Protein AF-A0A838WDN9-F1 (afdb_monomer_lite)

Sequence (108 aa):
MGDGDLLASMATGALAGAAATWVMGQVTSYLYEREDKQARQMEDDARGGKTAYGVAAEKAAGVVGRELSEDERKRIGSAIHWALGAGAGAVYGAARGRLAGADAAGGL

Foldseek 3Di:
DDPVLLVVLLQQLLVVLLVVLVVVVVVVVVVLVVDDPVVNVVVCVVCVNDDPLLVVQQVVCVVVPDGDDPVRSVVRSVVVSSCCRSVVRSVVSNVVSVVVVVCVVPDD

Radius of gyration: 19.01 Å; chains: 1; bounding box: 42×38×58 Å

pLDDT: mean 89.23, std 11.61, range [41.56, 98.19]

Secondary structure (DSSP, 8-state):
--HHHHHHHHHHHHHHHHHHHHHHHHHHHHHHHHS-HHHHHHHHHHTTT--HHHHHHHHHHHHTT----HHHHHHHHHHHHHHHHHHHHHHHHHHHHHHHHHHHHS--

Structure (mmCIF, N/CA/C/O backbone):
data_AF-A0A838WDN9-F1
#
_entry.id   AF-A0A838WDN9-F1
#
loop_
_atom_site.group_PDB
_atom_site.id
_atom_site.type_symbol
_atom_site.label_atom_id
_atom_site.label_alt_id
_atom_site.label_comp_id
_atom_site.label_asym_id
_atom_site.label_entity_id
_atom_site.label_seq_id
_atom_site.pdbx_PDB_ins_code
_atom_site.Cartn_x
_atom_site.Cartn_y
_atom_site.Cartn_z
_atom_site.occupancy
_atom_site.B_iso_or_equiv
_atom_site.auth_seq_id
_atom_site.auth_comp_id
_atom_site.auth_asym_id
_atom_site.auth_atom_id
_atom_site.pdbx_PDB_model_num
ATOM 1 N N . MET A 1 1 ? 16.633 -6.344 -23.603 1.00 59.06 1 MET A N 1
ATOM 2 C CA . MET A 1 1 ? 16.708 -5.620 -22.316 1.00 59.06 1 MET A CA 1
ATOM 3 C C . MET A 1 1 ? 17.614 -6.416 -21.390 1.00 59.06 1 MET A C 1
ATOM 5 O O . MET A 1 1 ? 17.383 -7.610 -21.257 1.00 59.06 1 MET A O 1
ATOM 9 N N . GLY A 1 2 ? 18.682 -5.816 -20.862 1.00 73.31 2 GLY A N 1
ATOM 10 C CA . GLY A 1 2 ? 19.586 -6.507 -19.933 1.00 73.31 2 GLY A CA 1
ATOM 11 C C . GLY A 1 2 ? 19.014 -6.554 -18.514 1.00 73.31 2 GLY A C 1
ATOM 12 O O . GLY A 1 2 ? 18.182 -5.718 -18.160 1.00 73.31 2 GLY A O 1
ATOM 13 N N . ASP A 1 3 ? 19.486 -7.491 -17.690 1.00 75.00 3 ASP A N 1
ATOM 14 C CA . ASP A 1 3 ? 19.010 -7.673 -16.308 1.00 75.00 3 ASP A CA 1
ATOM 15 C C . ASP A 1 3 ? 19.145 -6.396 -15.456 1.00 75.00 3 ASP A C 1
ATOM 17 O O . ASP A 1 3 ? 18.278 -6.096 -14.636 1.00 75.00 3 ASP A O 1
ATOM 21 N N . GLY A 1 4 ? 20.184 -5.588 -15.702 1.00 77.56 4 GLY A N 1
ATOM 22 C CA . GLY A 1 4 ? 20.394 -4.308 -15.015 1.00 77.56 4 GLY A CA 1
ATOM 23 C C . GLY A 1 4 ? 19.298 -3.268 -15.278 1.00 77.56 4 GLY A C 1
ATOM 24 O O . GLY A 1 4 ? 18.906 -2.543 -14.366 1.00 77.56 4 GLY A O 1
ATOM 25 N N . ASP A 1 5 ? 18.741 -3.243 -16.488 1.00 85.00 5 ASP A N 1
ATOM 26 C CA . ASP A 1 5 ? 17.699 -2.290 -16.897 1.00 85.00 5 ASP A CA 1
ATOM 27 C C . ASP A 1 5 ? 16.332 -2.662 -16.295 1.00 85.00 5 ASP A C 1
ATOM 29 O O . ASP A 1 5 ? 15.509 -1.808 -15.945 1.00 85.00 5 ASP A O 1
ATOM 33 N N . LEU A 1 6 ? 16.103 -3.967 -16.116 1.00 87.38 6 LEU A N 1
ATOM 34 C CA . LEU A 1 6 ? 14.911 -4.496 -15.459 1.00 87.38 6 LEU A CA 1
ATOM 35 C C . LEU A 1 6 ? 14.937 -4.195 -13.962 1.00 87.38 6 LEU A C 1
ATOM 37 O O . LEU A 1 6 ? 13.940 -3.719 -13.418 1.00 87.38 6 LEU A O 1
ATOM 41 N N . LEU A 1 7 ? 16.080 -4.426 -13.314 1.00 90.94 7 LEU A N 1
ATOM 42 C CA . LEU A 1 7 ? 16.270 -4.114 -11.899 1.00 90.94 7 LEU A CA 1
ATOM 43 C C . LEU A 1 7 ? 16.128 -2.614 -11.629 1.00 90.94 7 LEU A C 1
ATOM 45 O O . LEU A 1 7 ? 15.449 -2.236 -10.675 1.00 90.94 7 LEU A O 1
ATOM 49 N N . ALA A 1 8 ? 16.687 -1.761 -12.493 1.00 91.25 8 ALA A N 1
ATOM 50 C CA . ALA A 1 8 ? 16.502 -0.316 -12.403 1.00 91.25 8 ALA A CA 1
ATOM 51 C C . ALA A 1 8 ? 15.018 0.067 -12.527 1.00 91.25 8 ALA A C 1
ATOM 53 O O . ALA A 1 8 ? 14.493 0.784 -11.677 1.00 91.25 8 ALA A O 1
ATOM 54 N N . SER A 1 9 ? 14.310 -0.485 -13.518 1.00 92.69 9 SER A N 1
ATOM 55 C CA . SER A 1 9 ? 12.878 -0.222 -13.718 1.00 92.69 9 SER A CA 1
ATOM 56 C C . SER A 1 9 ? 12.025 -0.669 -12.524 1.00 92.69 9 SER A C 1
ATOM 58 O O . SER A 1 9 ? 11.117 0.049 -12.104 1.00 92.69 9 SER A O 1
ATOM 60 N N . MET A 1 10 ? 12.334 -1.831 -11.940 1.00 94.56 10 MET A N 1
ATOM 61 C CA . MET A 1 10 ? 11.690 -2.334 -10.724 1.00 94.56 10 MET A CA 1
ATOM 62 C C . MET A 1 10 ? 11.960 -1.437 -9.519 1.00 94.56 10 MET A C 1
ATOM 64 O O . MET A 1 10 ? 11.030 -1.111 -8.787 1.00 94.56 10 MET A O 1
ATOM 68 N N . ALA A 1 11 ? 13.209 -1.016 -9.315 1.00 96.00 11 ALA A N 1
ATOM 69 C CA . ALA A 1 11 ? 13.587 -0.153 -8.202 1.00 96.00 11 ALA A CA 1
ATOM 70 C C . ALA A 1 11 ? 12.920 1.226 -8.307 1.00 96.00 11 ALA A C 1
ATOM 72 O O . ALA A 1 11 ? 12.320 1.698 -7.341 1.00 96.00 11 ALA A O 1
ATOM 73 N N . THR A 1 12 ? 12.944 1.848 -9.489 1.00 95.38 12 THR A N 1
ATOM 74 C CA . THR A 1 12 ? 12.239 3.111 -9.741 1.00 95.38 12 THR A CA 1
ATOM 75 C C . THR A 1 12 ? 10.737 2.958 -9.519 1.00 95.38 12 THR A C 1
ATOM 77 O O . THR A 1 12 ? 10.124 3.798 -8.862 1.00 95.38 12 THR A O 1
ATOM 80 N N . GLY A 1 13 ? 10.150 1.864 -10.009 1.00 96.44 13 GLY A N 1
ATOM 81 C CA . GLY A 1 13 ? 8.751 1.533 -9.767 1.00 96.44 13 GLY A CA 1
ATOM 82 C C . GLY A 1 13 ? 8.429 1.407 -8.277 1.00 96.44 13 GLY A C 1
ATOM 83 O O . GLY A 1 13 ? 7.464 2.006 -7.808 1.00 96.44 13 GLY A O 1
ATOM 84 N N . ALA A 1 14 ? 9.258 0.689 -7.515 1.00 97.88 14 ALA A N 1
ATOM 85 C CA . ALA A 1 14 ? 9.085 0.514 -6.076 1.00 97.88 14 ALA A CA 1
ATOM 86 C C . ALA A 1 14 ? 9.108 1.841 -5.317 1.00 97.88 14 ALA A C 1
ATOM 88 O O . ALA A 1 14 ? 8.234 2.097 -4.489 1.00 97.88 14 ALA A O 1
ATOM 89 N N . LEU A 1 15 ? 10.083 2.699 -5.627 1.00 97.88 15 LEU A N 1
ATOM 90 C CA . LEU A 1 15 ? 10.205 4.024 -5.022 1.00 97.88 15 LEU A CA 1
ATOM 91 C C . LEU A 1 15 ? 8.994 4.901 -5.350 1.00 97.88 15 LEU A C 1
ATOM 93 O O . LEU A 1 15 ? 8.450 5.547 -4.456 1.00 97.88 15 LEU A O 1
ATOM 97 N N . ALA A 1 16 ? 8.527 4.878 -6.601 1.00 97.31 16 ALA A N 1
ATOM 98 C CA . ALA A 1 16 ? 7.325 5.599 -7.005 1.00 97.31 16 ALA A CA 1
ATOM 99 C C . ALA A 1 16 ? 6.074 5.087 -6.269 1.00 97.31 16 ALA A C 1
ATOM 101 O O . ALA A 1 16 ? 5.285 5.886 -5.769 1.00 97.31 16 ALA A O 1
ATOM 102 N N . GLY A 1 17 ? 5.917 3.766 -6.140 1.00 97.69 17 GLY A N 1
ATOM 103 C CA . GLY A 1 17 ? 4.817 3.149 -5.395 1.00 97.69 17 GLY A CA 1
ATOM 104 C C . GLY A 1 17 ? 4.837 3.493 -3.902 1.00 97.69 17 GLY A C 1
ATOM 105 O O . GLY A 1 17 ? 3.800 3.828 -3.325 1.00 97.69 17 GLY A O 1
ATOM 106 N N . ALA A 1 18 ? 6.018 3.495 -3.279 1.00 97.62 18 ALA A N 1
ATOM 107 C CA . ALA A 1 18 ? 6.191 3.928 -1.894 1.00 97.62 18 ALA A CA 1
ATOM 108 C C . ALA A 1 18 ? 5.845 5.417 -1.716 1.00 97.62 18 ALA A C 1
ATOM 110 O O . ALA A 1 18 ? 5.098 5.770 -0.804 1.00 97.62 18 ALA A O 1
ATOM 111 N N . ALA A 1 19 ? 6.320 6.286 -2.613 1.00 98.19 19 ALA A N 1
ATOM 112 C CA . ALA A 1 19 ? 5.996 7.711 -2.587 1.00 98.19 19 ALA A CA 1
ATOM 113 C C . ALA A 1 19 ? 4.487 7.954 -2.749 1.00 98.19 19 ALA A C 1
ATOM 115 O O . ALA A 1 19 ? 3.899 8.713 -1.982 1.00 98.19 19 ALA A O 1
ATOM 116 N N . ALA A 1 20 ? 3.840 7.257 -3.686 1.00 97.56 20 ALA A N 1
ATOM 117 C CA . ALA A 1 20 ? 2.395 7.332 -3.877 1.00 97.56 20 ALA A CA 1
ATOM 118 C C . ALA A 1 20 ? 1.625 6.883 -2.625 1.00 97.56 20 ALA A C 1
ATOM 120 O O . ALA A 1 20 ? 0.653 7.526 -2.239 1.00 97.56 20 ALA A O 1
ATOM 121 N N . THR A 1 21 ? 2.088 5.824 -1.957 1.00 97.06 21 THR A N 1
ATOM 122 C CA . THR A 1 21 ? 1.501 5.325 -0.702 1.00 97.06 21 THR A CA 1
ATOM 123 C C . THR A 1 21 ? 1.602 6.360 0.413 1.00 97.06 21 THR A C 1
ATOM 125 O O . THR A 1 21 ? 0.623 6.627 1.107 1.00 97.06 21 THR A O 1
ATOM 128 N N . TRP A 1 22 ? 2.763 7.006 0.544 1.00 97.62 22 TRP A N 1
ATOM 129 C CA . TRP A 1 22 ? 2.956 8.083 1.510 1.00 97.62 22 TRP A CA 1
ATOM 130 C C . TRP A 1 22 ? 2.024 9.272 1.238 1.00 97.62 22 TRP A C 1
ATOM 132 O O . TRP A 1 22 ? 1.328 9.721 2.150 1.00 97.62 22 TRP A O 1
ATOM 142 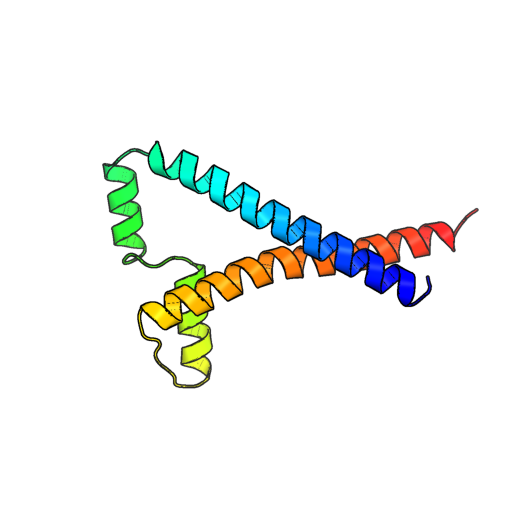N N . VAL A 1 23 ? 1.964 9.748 -0.013 1.00 98.12 23 VAL A N 1
ATOM 143 C CA . VAL A 1 23 ? 1.083 10.861 -0.413 1.00 98.12 23 VAL A CA 1
ATOM 144 C C . VAL A 1 23 ? -0.381 10.508 -0.166 1.00 98.12 23 VAL A C 1
ATOM 146 O O . VAL A 1 23 ? -1.112 11.318 0.398 1.00 98.12 23 VAL A O 1
ATOM 149 N N . MET A 1 24 ? -0.802 9.296 -0.541 1.00 96.12 24 MET A N 1
ATOM 150 C CA . MET A 1 24 ? -2.156 8.810 -0.284 1.00 96.12 24 MET A CA 1
ATOM 151 C C . MET A 1 24 ? -2.477 8.901 1.204 1.00 96.12 24 MET A C 1
ATOM 153 O O . MET A 1 24 ? -3.496 9.484 1.546 1.00 96.12 24 MET A O 1
ATOM 157 N N . GLY A 1 25 ? -1.589 8.410 2.075 1.00 94.38 25 GLY A N 1
ATOM 158 C CA . GLY A 1 25 ? -1.772 8.477 3.524 1.00 94.38 25 GLY A CA 1
ATOM 159 C C . GLY A 1 25 ? -1.979 9.904 4.042 1.00 94.38 25 GLY A C 1
ATOM 160 O O . GLY A 1 25 ? -2.854 10.133 4.877 1.00 94.38 25 GLY A O 1
ATOM 161 N N . GLN A 1 26 ? -1.224 10.880 3.527 1.00 96.12 26 GLN A N 1
ATOM 162 C CA . GLN A 1 26 ? -1.413 12.293 3.882 1.00 96.12 26 GLN A CA 1
ATOM 163 C C . GLN A 1 26 ? -2.781 12.816 3.429 1.00 96.12 26 GLN A C 1
ATOM 165 O O . GLN A 1 26 ? -3.509 13.417 4.218 1.00 96.12 26 GLN A O 1
ATOM 170 N N . VAL A 1 27 ? -3.155 12.551 2.174 1.00 96.69 27 VAL A N 1
ATOM 171 C CA . VAL A 1 27 ? -4.434 12.997 1.603 1.00 96.69 27 VAL A CA 1
ATOM 172 C C . VAL A 1 27 ? -5.613 12.359 2.333 1.00 96.69 27 VAL A C 1
ATOM 174 O O . VAL A 1 27 ? -6.543 13.065 2.713 1.00 96.69 27 VAL A O 1
ATOM 177 N N . THR A 1 28 ? -5.576 11.047 2.578 1.00 92.00 28 THR A N 1
ATOM 178 C CA . THR A 1 28 ? -6.644 10.353 3.304 1.00 92.00 28 THR A CA 1
ATOM 179 C C . THR A 1 28 ? -6.760 10.868 4.727 1.00 92.00 28 THR A C 1
ATOM 181 O O . THR A 1 28 ? -7.873 11.078 5.184 1.00 92.00 28 THR A O 1
ATOM 184 N N . SER A 1 29 ? -5.642 11.140 5.409 1.00 92.12 29 SER A N 1
ATOM 185 C CA . SER A 1 29 ? -5.673 11.688 6.773 1.00 92.12 29 SER A CA 1
ATOM 186 C C . SER A 1 29 ? -6.325 13.070 6.797 1.00 92.12 29 SER A C 1
ATOM 188 O O . SER A 1 29 ? -7.226 13.312 7.593 1.00 92.12 29 SER A O 1
ATOM 190 N N . TYR A 1 30 ? -5.950 13.944 5.860 1.00 95.25 30 TYR A N 1
ATOM 191 C CA . TYR A 1 30 ? -6.552 15.269 5.716 1.00 95.25 30 TYR A CA 1
ATOM 192 C C . TYR A 1 30 ? -8.063 15.214 5.446 1.00 95.25 30 TYR A C 1
ATOM 194 O O . TYR A 1 30 ? -8.823 16.002 6.010 1.00 95.25 30 TYR A O 1
ATOM 202 N N . LEU A 1 31 ? -8.511 14.295 4.586 1.00 93.44 31 LEU A N 1
ATOM 203 C CA . LEU A 1 31 ? -9.938 14.094 4.326 1.00 93.44 31 LEU A CA 1
ATOM 204 C C . LEU A 1 31 ? -10.655 13.559 5.572 1.00 93.44 31 LEU A C 1
ATOM 206 O O . LEU A 1 31 ? -11.693 14.095 5.947 1.00 93.44 31 LEU A O 1
ATOM 210 N N . TYR A 1 32 ? -10.060 12.580 6.252 1.00 89.00 32 TYR A N 1
ATOM 211 C CA . TYR A 1 32 ? -10.614 11.935 7.445 1.00 89.00 32 TYR A CA 1
ATOM 212 C C . TYR A 1 32 ? -10.724 12.877 8.655 1.00 89.00 32 TYR A C 1
ATOM 214 O O . TYR A 1 32 ? -11.588 12.727 9.519 1.00 89.00 32 TYR A O 1
ATOM 222 N N . GLU A 1 33 ? -9.846 13.877 8.745 1.00 90.62 33 GLU A N 1
ATOM 223 C CA . GLU A 1 33 ? -9.921 14.945 9.750 1.00 90.62 33 GLU A CA 1
ATOM 224 C C . GLU A 1 33 ? -11.060 15.937 9.486 1.00 90.62 33 GLU A C 1
ATOM 226 O O . GLU A 1 33 ? -11.517 16.609 10.412 1.00 90.62 33 GLU A O 1
ATOM 231 N N . ARG A 1 34 ? -11.515 16.034 8.234 1.00 93.12 34 ARG A N 1
ATOM 232 C CA . ARG A 1 34 ? -12.578 16.949 7.792 1.00 93.12 34 ARG A CA 1
ATOM 233 C C . ARG A 1 34 ? -13.923 16.268 7.584 1.00 93.12 34 ARG A C 1
ATOM 235 O O . ARG A 1 34 ? -14.895 16.944 7.253 1.00 93.12 34 ARG A O 1
ATOM 242 N N . GLU A 1 35 ? -13.969 14.957 7.752 1.00 90.94 35 GLU A N 1
ATOM 243 C CA . GLU A 1 35 ? -15.183 14.170 7.650 1.00 90.94 35 GLU A CA 1
ATOM 244 C C . GLU A 1 35 ? -16.153 14.478 8.797 1.00 90.94 35 GLU A C 1
ATOM 246 O O . GLU A 1 35 ? -15.757 14.881 9.897 1.00 90.94 35 GLU A O 1
ATOM 251 N N . ASP A 1 36 ? -17.448 14.301 8.531 1.00 94.06 36 ASP A N 1
ATOM 252 C CA . ASP A 1 36 ? -18.470 14.422 9.561 1.00 94.06 36 ASP A CA 1
ATOM 253 C C . ASP A 1 36 ? -18.225 13.412 10.695 1.00 94.06 36 ASP A C 1
ATOM 255 O O . ASP A 1 36 ? -17.933 12.235 10.476 1.00 94.06 36 ASP A O 1
ATOM 259 N N . LYS A 1 37 ? -18.360 13.874 11.942 1.00 91.69 37 LYS A N 1
ATOM 260 C CA . LYS A 1 37 ? -18.037 13.058 13.119 1.00 91.69 37 LYS A CA 1
ATOM 261 C C . LYS A 1 37 ? -18.969 11.857 13.280 1.00 91.69 37 LYS A C 1
ATOM 263 O O . LYS A 1 37 ? -18.514 10.832 13.781 1.00 91.69 37 LYS A O 1
ATOM 268 N N . GLN A 1 38 ? -20.242 11.977 12.888 1.00 91.69 38 GLN A N 1
ATOM 269 C CA . GLN A 1 38 ? -21.184 10.858 12.959 1.00 91.69 38 GLN A CA 1
ATOM 270 C C . GLN A 1 38 ? -20.866 9.830 11.878 1.00 91.69 38 GLN A C 1
ATOM 272 O O . GLN A 1 38 ? -20.828 8.641 12.177 1.00 91.69 38 GLN A O 1
ATOM 277 N N . ALA A 1 39 ? -20.573 10.278 10.652 1.00 91.62 39 ALA A N 1
ATOM 278 C CA . ALA A 1 39 ? -20.125 9.392 9.576 1.00 91.62 39 ALA A CA 1
ATOM 279 C C . ALA A 1 39 ? -18.876 8.592 9.983 1.00 91.62 39 ALA A C 1
ATOM 281 O O . ALA A 1 39 ? -18.870 7.365 9.897 1.00 91.62 39 ALA A O 1
ATOM 282 N N . ARG A 1 40 ? -17.879 9.277 10.550 1.00 87.88 40 ARG A N 1
ATOM 283 C CA . ARG A 1 40 ? -16.646 8.657 11.042 1.00 87.88 40 ARG A CA 1
ATOM 284 C C . ARG A 1 40 ? -16.877 7.644 12.165 1.00 87.88 40 ARG A C 1
ATOM 286 O O . ARG A 1 40 ? -16.268 6.581 12.154 1.00 87.88 40 ARG A O 1
ATOM 293 N N . GLN A 1 41 ? -17.750 7.947 13.129 1.00 90.56 41 GLN A N 1
ATOM 294 C CA . GLN A 1 41 ? -18.105 6.985 14.181 1.00 90.56 41 G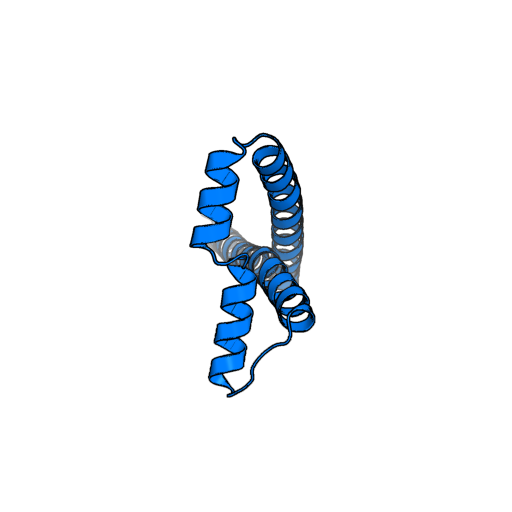LN A CA 1
ATOM 295 C C . GLN A 1 41 ? -18.805 5.751 13.611 1.00 90.56 41 GLN A C 1
ATOM 297 O O . GLN A 1 41 ? -18.441 4.636 13.969 1.00 90.56 41 GLN A O 1
ATOM 302 N N . MET A 1 42 ? -19.751 5.934 12.685 1.00 92.75 42 MET A N 1
ATOM 303 C CA . MET A 1 42 ? -20.419 4.809 12.026 1.00 92.75 42 MET A CA 1
ATOM 304 C C . MET A 1 42 ? -19.429 3.928 11.253 1.00 92.75 42 MET A C 1
ATOM 306 O O . MET A 1 42 ? -19.546 2.704 11.295 1.00 92.75 42 MET A O 1
ATOM 310 N N . GLU A 1 43 ? -18.439 4.522 10.578 1.00 89.31 43 GLU A N 1
ATOM 311 C CA . GLU A 1 43 ? -17.369 3.770 9.914 1.00 89.31 43 GLU A CA 1
ATOM 312 C C . GLU A 1 43 ? -16.496 3.011 10.927 1.00 89.31 43 GLU A C 1
ATOM 314 O O . GLU A 1 43 ? -16.257 1.813 10.757 1.00 89.31 43 GLU A O 1
ATOM 319 N N . ASP A 1 44 ? -16.042 3.689 11.987 1.00 89.12 44 ASP A N 1
ATOM 320 C CA . ASP A 1 44 ? -15.205 3.123 13.051 1.00 89.12 44 ASP A CA 1
ATOM 321 C C . ASP A 1 44 ? -15.876 1.928 13.741 1.00 89.12 44 ASP A C 1
ATOM 323 O O . ASP A 1 44 ? -15.228 0.895 13.957 1.00 89.12 44 ASP A O 1
ATOM 327 N N . ASP A 1 45 ? -17.175 2.036 14.007 1.00 91.12 45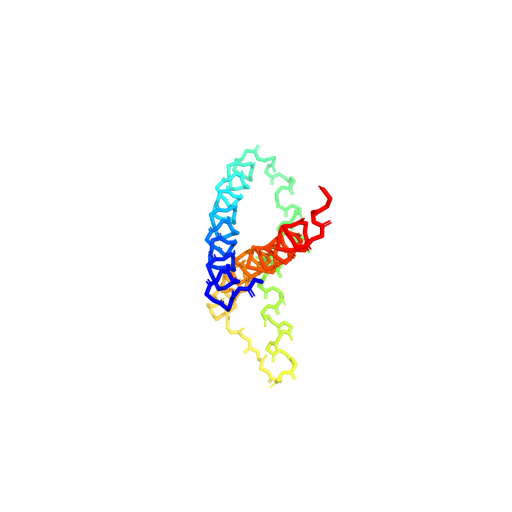 ASP A N 1
ATOM 328 C CA . ASP A 1 45 ? -17.983 0.970 14.590 1.00 91.12 45 ASP A CA 1
ATOM 329 C C . ASP A 1 45 ? -18.158 -0.193 13.604 1.00 91.12 45 ASP A C 1
ATOM 331 O O . ASP A 1 45 ? -17.936 -1.353 13.964 1.00 91.12 45 ASP A O 1
ATOM 335 N N . ALA A 1 46 ? -18.468 0.093 12.332 1.00 91.25 46 ALA A N 1
ATOM 336 C CA . ALA A 1 46 ? -18.633 -0.931 11.298 1.00 91.25 46 ALA A CA 1
ATOM 337 C C . ALA A 1 46 ? -17.343 -1.729 11.036 1.00 91.25 46 ALA A C 1
ATOM 339 O O . ALA A 1 46 ? -17.395 -2.934 10.777 1.00 91.25 46 ALA A O 1
ATOM 340 N N . ARG A 1 47 ? -16.174 -1.082 11.129 1.00 87.94 47 ARG A N 1
ATOM 341 C CA . ARG A 1 47 ? -14.860 -1.733 10.970 1.00 87.94 47 ARG A CA 1
ATOM 342 C C . ARG A 1 47 ? -14.294 -2.303 12.274 1.00 87.94 47 ARG A C 1
ATOM 344 O O . ARG A 1 47 ? -13.187 -2.851 12.267 1.00 87.94 47 ARG A O 1
ATOM 351 N N . GLY A 1 48 ? -15.001 -2.154 13.397 1.00 87.69 48 GLY A N 1
ATOM 352 C CA . GLY A 1 48 ? -14.539 -2.575 14.722 1.00 87.69 48 GLY A CA 1
ATOM 353 C C . GLY A 1 48 ? -13.196 -1.950 15.114 1.00 87.69 48 GLY A C 1
ATOM 354 O O . GLY A 1 48 ? -12.336 -2.630 15.672 1.00 87.69 48 GLY A O 1
ATOM 355 N N . GLY A 1 49 ? -12.959 -0.695 14.720 1.00 83.94 49 GLY A N 1
ATOM 356 C CA . GLY A 1 49 ? -11.715 0.042 14.968 1.00 83.94 49 GLY A CA 1
ATOM 357 C C . GLY A 1 49 ? -10.479 -0.451 14.198 1.00 83.94 49 GLY A C 1
ATOM 358 O O . GLY A 1 49 ? -9.391 0.110 14.354 1.00 83.94 49 GLY A O 1
ATOM 359 N N . LYS A 1 50 ? -10.599 -1.467 13.333 1.00 87.50 50 LYS A N 1
ATOM 360 C CA . LYS A 1 50 ? -9.464 -2.038 12.587 1.00 87.50 50 LYS A CA 1
ATOM 361 C C . LYS A 1 50 ? -9.310 -1.396 11.213 1.00 87.50 50 LYS A C 1
ATOM 363 O O . LYS A 1 50 ? -10.281 -0.986 10.584 1.00 87.50 50 LYS A O 1
ATOM 368 N N . THR A 1 51 ? -8.073 -1.295 10.735 1.00 89.44 51 THR A N 1
ATOM 369 C CA . THR A 1 51 ? -7.788 -0.915 9.344 1.00 89.44 51 THR A CA 1
ATOM 370 C C . THR A 1 51 ? -7.827 -2.151 8.448 1.00 89.44 51 THR A C 1
ATOM 372 O O . THR A 1 51 ? -7.588 -3.268 8.917 1.00 89.44 51 THR A O 1
ATOM 375 N N . ALA A 1 52 ? -8.051 -1.968 7.144 1.00 90.69 52 ALA A N 1
ATOM 376 C CA . ALA A 1 52 ? -8.045 -3.073 6.181 1.00 90.69 52 ALA A CA 1
ATOM 377 C C . ALA A 1 52 ? -6.728 -3.878 6.214 1.00 90.69 52 ALA A C 1
ATOM 379 O O . ALA A 1 52 ? -6.738 -5.108 6.194 1.00 90.69 52 ALA A O 1
ATOM 380 N N . TYR A 1 53 ? -5.589 -3.195 6.345 1.00 90.12 53 TYR A N 1
ATOM 381 C CA . TYR A 1 53 ? -4.269 -3.827 6.449 1.00 90.12 53 TYR A CA 1
ATOM 382 C C . TYR A 1 53 ? -4.063 -4.546 7.794 1.00 90.12 53 TYR A C 1
ATOM 384 O O . TYR A 1 53 ? -3.385 -5.570 7.840 1.00 90.12 53 TYR A O 1
ATOM 392 N N . GLY A 1 54 ? -4.672 -4.062 8.883 1.00 91.06 54 GLY A N 1
ATOM 393 C CA . GLY A 1 54 ? -4.690 -4.769 10.167 1.00 91.06 54 GLY A CA 1
ATOM 394 C C . GLY A 1 54 ? -5.497 -6.069 10.103 1.00 91.06 54 GLY A C 1
ATOM 395 O O . GLY A 1 54 ? -5.045 -7.097 10.599 1.00 91.06 54 GLY A O 1
ATOM 396 N N . VAL A 1 55 ? -6.645 -6.057 9.420 1.00 93.12 55 VAL A N 1
ATOM 397 C CA . VAL A 1 55 ? -7.433 -7.273 9.153 1.00 93.12 55 VAL A CA 1
ATOM 398 C C . VAL A 1 55 ? -6.656 -8.247 8.263 1.00 93.12 55 VAL A C 1
ATOM 400 O O . VAL A 1 55 ? -6.672 -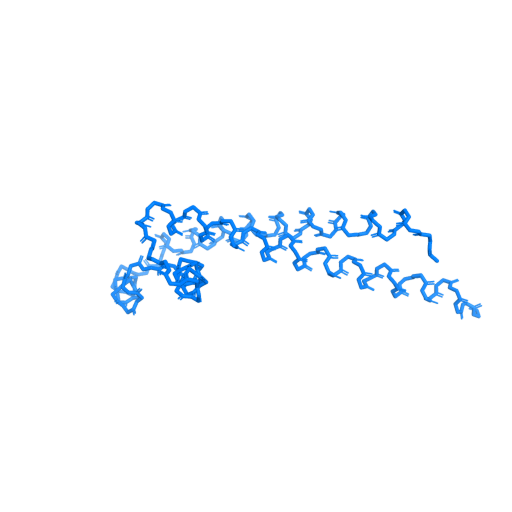9.452 8.505 1.00 93.12 55 VAL A O 1
ATOM 403 N N . ALA A 1 56 ? -5.939 -7.747 7.253 1.00 93.44 56 ALA A N 1
ATOM 404 C CA . ALA A 1 56 ? -5.077 -8.582 6.419 1.00 93.44 56 ALA A CA 1
ATOM 405 C C . ALA A 1 56 ? -3.960 -9.254 7.238 1.00 93.44 56 ALA A C 1
ATOM 407 O O . ALA A 1 56 ? -3.709 -10.444 7.054 1.00 93.44 56 ALA A O 1
ATOM 408 N N . ALA A 1 57 ? -3.340 -8.524 8.173 1.00 94.19 57 ALA A N 1
ATOM 409 C CA . ALA A 1 57 ? -2.338 -9.074 9.084 1.00 94.19 57 ALA A CA 1
ATOM 410 C C . ALA A 1 57 ? -2.911 -10.197 9.964 1.00 94.19 57 ALA A C 1
ATOM 412 O O . ALA A 1 57 ? -2.317 -11.271 10.042 1.00 94.19 57 ALA A O 1
ATOM 413 N N . GLU A 1 58 ? -4.083 -9.985 10.573 1.00 93.94 58 GLU A N 1
ATOM 414 C CA . GLU A 1 58 ? -4.763 -11.011 11.378 1.00 93.94 58 GLU A CA 1
ATOM 415 C C . GLU A 1 58 ? -5.098 -12.256 10.549 1.00 93.94 58 GLU A C 1
ATOM 417 O O . GLU A 1 58 ? -4.827 -13.372 10.982 1.00 93.94 58 GLU A O 1
ATOM 422 N N . LYS A 1 59 ? -5.627 -12.086 9.330 1.00 94.44 59 LYS A N 1
ATOM 423 C CA . LYS A 1 59 ? -5.928 -13.218 8.440 1.00 94.44 59 LYS A CA 1
ATOM 424 C C . LYS A 1 59 ? -4.673 -14.004 8.067 1.00 94.44 59 LYS A C 1
ATOM 426 O O . LYS A 1 59 ? -4.700 -15.230 8.095 1.00 94.44 59 LYS A O 1
ATOM 431 N N . ALA A 1 60 ? -3.577 -13.318 7.742 1.00 92.38 60 ALA A N 1
ATOM 432 C CA . ALA A 1 60 ? -2.311 -13.966 7.414 1.00 92.38 60 ALA A CA 1
ATOM 433 C C . ALA A 1 60 ? -1.739 -14.748 8.609 1.00 92.38 60 ALA A C 1
ATOM 435 O O . ALA A 1 60 ? -1.276 -15.874 8.442 1.00 92.38 60 ALA A O 1
ATOM 436 N N . ALA A 1 61 ? -1.816 -14.186 9.818 1.00 92.69 61 ALA A N 1
ATOM 437 C CA . ALA A 1 61 ? -1.413 -14.877 11.040 1.00 92.69 61 ALA A CA 1
ATOM 438 C C . ALA A 1 61 ? -2.320 -16.083 11.345 1.00 92.69 61 ALA A C 1
ATOM 440 O O . ALA A 1 61 ? -1.825 -17.155 11.697 1.00 92.69 61 ALA A O 1
ATOM 441 N N . GLY A 1 62 ? -3.627 -15.948 11.108 1.00 94.75 62 GLY A N 1
ATOM 442 C CA . GLY A 1 62 ? -4.601 -17.023 11.281 1.00 94.75 62 GLY A CA 1
ATOM 443 C C . GLY A 1 62 ? -4.329 -18.242 10.394 1.00 94.75 62 GLY A C 1
ATOM 444 O O . GLY A 1 62 ? -4.507 -19.369 10.848 1.00 94.75 62 GLY A O 1
ATOM 445 N N . VAL A 1 63 ? -3.808 -18.050 9.174 1.00 95.06 63 VAL A N 1
ATOM 446 C CA . VAL A 1 63 ? -3.401 -19.159 8.280 1.00 95.06 63 VAL A CA 1
ATOM 447 C C . VAL A 1 63 ? -2.324 -20.044 8.917 1.00 95.06 63 VAL A C 1
ATOM 449 O O . VAL A 1 63 ? -2.291 -21.246 8.668 1.00 95.06 63 VAL A O 1
ATOM 452 N N . VAL A 1 64 ? -1.466 -19.472 9.764 1.00 94.06 64 VAL A N 1
ATOM 453 C CA . VAL A 1 64 ? -0.413 -20.201 10.491 1.00 94.06 64 VAL A CA 1
ATOM 454 C C . VAL A 1 64 ? -0.773 -20.458 11.960 1.00 94.06 64 VAL A C 1
ATOM 456 O O . VAL A 1 64 ? 0.105 -20.772 12.763 1.00 94.06 64 VAL A O 1
ATOM 459 N N . GLY A 1 65 ? -2.054 -20.320 12.323 1.00 94.38 65 GLY A N 1
ATOM 460 C CA . GLY A 1 65 ? -2.564 -20.597 13.668 1.00 94.38 65 GLY A CA 1
ATOM 461 C C . GLY A 1 65 ? -2.094 -19.609 14.738 1.00 94.38 65 GLY A C 1
ATOM 462 O O . GLY A 1 65 ? -2.015 -19.975 15.908 1.00 94.38 65 GLY A O 1
ATOM 463 N N . ARG A 1 66 ? -1.739 -18.378 14.354 1.00 94.94 66 ARG A N 1
ATOM 464 C CA . ARG A 1 66 ? -1.297 -17.330 15.279 1.00 94.94 66 ARG A CA 1
ATOM 465 C C . ARG A 1 66 ? -2.339 -16.231 15.418 1.00 94.94 66 ARG A C 1
ATOM 467 O O . ARG A 1 66 ? -2.877 -15.742 14.429 1.00 94.94 66 ARG A O 1
ATOM 474 N N . GLU A 1 67 ? -2.538 -15.792 16.651 1.00 94.12 67 GLU A N 1
ATOM 475 C CA . GLU A 1 67 ? -3.223 -14.542 16.960 1.00 94.12 67 GLU A CA 1
ATOM 476 C C . GLU A 1 67 ? -2.188 -13.429 17.124 1.00 94.12 67 GLU A C 1
ATOM 478 O O . GLU A 1 67 ? -1.066 -13.675 17.570 1.00 94.12 67 GLU A O 1
ATOM 483 N N . LEU A 1 68 ? -2.550 -12.209 16.730 1.00 92.19 68 LEU A N 1
ATOM 484 C CA . LEU A 1 68 ? -1.677 -11.046 16.850 1.00 92.19 68 LEU A CA 1
ATOM 485 C C . LEU A 1 68 ? -2.149 -10.165 17.999 1.00 92.19 68 LEU A C 1
ATOM 487 O O . LEU A 1 68 ? -3.338 -9.856 18.101 1.00 92.19 68 LEU A O 1
ATOM 491 N N . SER A 1 69 ? -1.203 -9.685 18.802 1.00 94.50 69 SER A N 1
ATOM 492 C CA . SER A 1 69 ? -1.461 -8.546 19.682 1.00 94.50 69 SER A CA 1
ATOM 493 C C . SER A 1 69 ? -1.814 -7.290 18.870 1.00 94.50 69 SER A C 1
ATOM 495 O O . SER A 1 69 ? -1.551 -7.197 17.666 1.00 94.50 69 SER A O 1
ATOM 497 N N . GLU A 1 70 ? -2.396 -6.283 19.527 1.00 91.62 70 GLU A N 1
ATOM 498 C CA . GLU A 1 70 ? -2.715 -5.002 18.883 1.00 91.62 70 GLU A CA 1
ATOM 499 C C . GLU A 1 70 ? -1.498 -4.349 18.213 1.00 91.62 70 GLU A C 1
ATOM 501 O O . GLU A 1 70 ? -1.604 -3.831 17.097 1.00 91.62 70 GLU A O 1
ATOM 506 N N . ASP A 1 71 ? -0.349 -4.383 18.887 1.00 93.75 71 ASP A N 1
ATOM 507 C CA . ASP A 1 71 ? 0.882 -3.757 18.413 1.00 93.75 71 ASP A CA 1
ATOM 508 C C . ASP A 1 71 ? 1.489 -4.530 17.240 1.00 93.75 71 ASP A C 1
ATOM 510 O O . ASP A 1 71 ? 1.898 -3.925 16.244 1.00 93.75 71 ASP A O 1
ATOM 514 N N . GLU A 1 72 ? 1.478 -5.866 17.293 1.00 94.62 72 GLU A N 1
ATOM 515 C CA . GLU A 1 72 ? 1.892 -6.703 16.164 1.00 94.62 72 GLU A CA 1
ATOM 516 C C . GLU A 1 72 ? 0.988 -6.485 14.956 1.00 94.62 72 GLU A C 1
ATOM 518 O O . GLU A 1 72 ? 1.484 -6.299 13.845 1.00 94.62 72 GLU A O 1
ATOM 523 N N . ARG A 1 73 ? -0.330 -6.426 15.161 1.00 95.12 73 ARG A N 1
ATOM 524 C CA . ARG A 1 73 ? -1.294 -6.139 14.0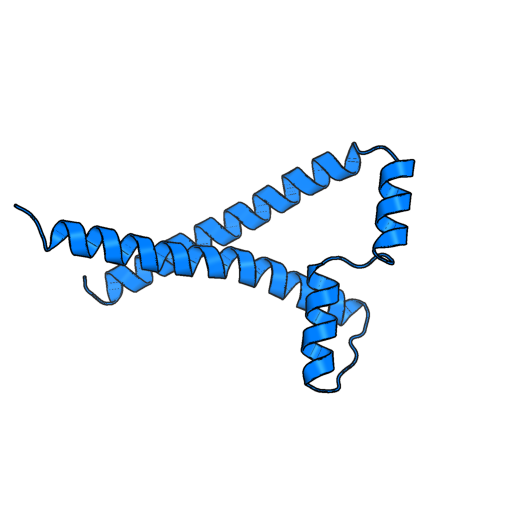97 1.00 95.12 73 ARG A CA 1
ATOM 525 C C . ARG A 1 73 ? -1.034 -4.785 13.449 1.00 95.12 73 ARG A C 1
ATOM 527 O O . ARG A 1 73 ? -1.034 -4.696 12.223 1.00 95.12 73 ARG A O 1
ATOM 534 N N . LYS A 1 74 ? -0.802 -3.732 14.241 1.00 93.56 74 LYS A N 1
ATOM 535 C CA . LYS A 1 74 ? -0.479 -2.391 13.721 1.00 93.56 74 LYS A CA 1
ATOM 536 C C . LYS A 1 74 ? 0.830 -2.410 12.933 1.00 93.56 74 LYS A C 1
ATOM 538 O O . LYS A 1 74 ? 0.884 -1.877 11.825 1.00 93.56 74 LYS A O 1
ATOM 543 N N . ARG A 1 75 ? 1.869 -3.057 13.466 1.00 96.19 75 ARG A N 1
ATOM 544 C CA . ARG A 1 75 ? 3.192 -3.131 12.832 1.00 96.19 75 ARG A CA 1
ATOM 545 C C . ARG A 1 75 ? 3.170 -3.936 11.533 1.00 96.19 75 ARG A C 1
ATOM 547 O O . ARG A 1 75 ? 3.645 -3.448 10.512 1.00 96.19 75 ARG A O 1
ATOM 554 N N . ILE A 1 76 ? 2.605 -5.142 11.559 1.00 95.38 76 ILE A N 1
ATOM 555 C CA . ILE A 1 76 ? 2.499 -6.027 10.391 1.00 95.38 76 ILE A CA 1
ATOM 556 C C . ILE A 1 76 ? 1.539 -5.426 9.365 1.00 95.38 76 ILE A C 1
ATOM 558 O O . ILE A 1 76 ? 1.858 -5.403 8.182 1.00 95.38 76 ILE A O 1
ATOM 562 N N . GLY A 1 77 ? 0.405 -4.873 9.799 1.00 94.62 77 GLY A N 1
ATOM 563 C CA . GLY A 1 77 ? -0.526 -4.180 8.912 1.00 94.62 77 GLY A CA 1
ATOM 564 C C . GLY A 1 77 ? 0.133 -3.001 8.194 1.00 94.62 77 GLY A C 1
ATOM 565 O O . GLY A 1 77 ? 0.006 -2.873 6.979 1.00 94.62 77 GLY A O 1
ATOM 566 N N . SER A 1 78 ? 0.909 -2.182 8.910 1.00 95.19 78 SER A N 1
ATOM 567 C CA . SER A 1 78 ? 1.705 -1.112 8.296 1.00 95.19 78 SER A CA 1
ATOM 568 C C . SER A 1 78 ? 2.712 -1.668 7.284 1.00 95.19 78 SER A C 1
ATOM 570 O O . SER A 1 78 ? 2.780 -1.188 6.155 1.00 95.19 78 SER A O 1
ATOM 572 N N . ALA A 1 79 ? 3.431 -2.741 7.628 1.00 96.56 79 ALA A N 1
ATOM 573 C CA . ALA A 1 79 ? 4.351 -3.392 6.696 1.00 96.56 79 ALA A CA 1
ATOM 574 C C . ALA A 1 79 ? 3.640 -3.888 5.423 1.00 96.56 79 ALA A C 1
ATOM 576 O O . ALA A 1 79 ? 4.148 -3.671 4.326 1.00 96.56 79 ALA A O 1
ATOM 577 N N . ILE A 1 80 ? 2.449 -4.485 5.548 1.00 95.38 80 ILE A N 1
ATOM 578 C CA . ILE A 1 80 ? 1.616 -4.903 4.409 1.00 95.38 80 ILE A CA 1
ATOM 579 C C . ILE A 1 80 ? 1.222 -3.695 3.552 1.00 95.38 80 ILE A C 1
ATOM 581 O O . ILE A 1 80 ? 1.321 -3.767 2.330 1.00 95.38 80 ILE A O 1
ATOM 585 N N . HIS A 1 81 ? 0.810 -2.582 4.165 1.00 94.50 81 HIS A N 1
ATOM 586 C CA . HIS A 1 81 ? 0.433 -1.363 3.445 1.00 94.50 81 HIS A CA 1
ATOM 587 C C . HIS A 1 81 ? 1.581 -0.841 2.565 1.00 94.50 81 HIS A C 1
ATOM 589 O O . HIS A 1 81 ? 1.401 -0.637 1.363 1.00 94.50 81 HIS A O 1
ATOM 595 N N . TRP A 1 82 ? 2.785 -0.723 3.134 1.00 96.56 82 TRP A N 1
ATOM 596 C CA . TRP A 1 82 ? 3.980 -0.314 2.391 1.00 96.56 82 TRP A CA 1
ATOM 597 C C . TRP A 1 82 ? 4.397 -1.332 1.329 1.00 96.56 82 TRP A C 1
ATOM 599 O O . TRP A 1 82 ? 4.754 -0.946 0.215 1.00 96.56 82 TRP A O 1
ATOM 609 N N . ALA A 1 83 ? 4.334 -2.626 1.652 1.00 96.44 83 ALA A N 1
ATOM 610 C CA . ALA A 1 83 ? 4.695 -3.696 0.730 1.00 96.44 83 ALA A CA 1
ATOM 611 C C . ALA A 1 83 ? 3.767 -3.742 -0.488 1.00 96.44 83 ALA A C 1
ATOM 613 O O . ALA A 1 83 ? 4.247 -3.943 -1.600 1.00 96.44 83 ALA A O 1
ATOM 614 N N . LEU A 1 84 ? 2.462 -3.517 -0.310 1.00 96.12 84 LEU A N 1
ATOM 615 C CA . LEU A 1 84 ? 1.510 -3.445 -1.419 1.00 96.12 84 LEU A CA 1
ATOM 616 C C . LEU A 1 84 ? 1.811 -2.256 -2.332 1.00 96.12 84 LEU A C 1
ATOM 618 O O . LEU A 1 84 ? 1.873 -2.422 -3.546 1.00 96.12 84 LEU A O 1
ATOM 622 N N . GLY A 1 85 ? 2.056 -1.081 -1.754 1.00 96.50 85 GLY A N 1
ATOM 623 C CA . GLY A 1 85 ? 2.379 0.127 -2.506 1.00 96.50 85 GLY A CA 1
ATOM 624 C C . GLY A 1 85 ? 3.674 0.021 -3.307 1.00 96.50 85 GLY A C 1
ATOM 625 O O . GLY A 1 85 ? 3.680 0.148 -4.533 1.00 96.50 85 GLY A O 1
ATOM 626 N N . ALA A 1 86 ? 4.782 -0.253 -2.616 1.00 97.75 86 ALA A N 1
ATOM 627 C CA . ALA A 1 86 ? 6.088 -0.416 -3.248 1.00 97.75 86 ALA A CA 1
ATOM 628 C C . ALA A 1 86 ? 6.116 -1.636 -4.184 1.00 97.75 86 ALA A C 1
ATOM 630 O O . ALA A 1 86 ? 6.633 -1.561 -5.295 1.00 97.75 86 ALA A O 1
ATOM 631 N N . GLY A 1 87 ? 5.518 -2.755 -3.776 1.00 96.94 87 GLY A N 1
ATOM 632 C CA . GLY A 1 87 ? 5.465 -3.979 -4.572 1.00 96.94 87 GLY A CA 1
ATOM 633 C C . GLY A 1 87 ? 4.696 -3.797 -5.878 1.00 96.94 87 GLY A C 1
ATOM 634 O O . GLY A 1 87 ? 5.211 -4.148 -6.939 1.00 96.94 87 GLY A O 1
ATOM 635 N N . ALA A 1 88 ? 3.508 -3.187 -5.836 1.00 96.62 88 ALA A N 1
ATOM 636 C CA . ALA A 1 88 ? 2.746 -2.872 -7.044 1.00 96.62 88 ALA A CA 1
ATOM 637 C C . ALA A 1 88 ? 3.530 -1.934 -7.974 1.00 96.62 88 ALA A C 1
ATOM 639 O O . ALA A 1 88 ? 3.582 -2.162 -9.183 1.00 96.62 88 ALA A O 1
ATOM 640 N N . GLY A 1 89 ? 4.206 -0.931 -7.406 1.00 97.12 89 GLY A N 1
ATOM 641 C CA . GLY A 1 89 ? 5.106 -0.054 -8.145 1.00 97.12 89 GLY A CA 1
ATOM 642 C C . GLY A 1 89 ? 6.237 -0.816 -8.844 1.00 97.12 89 GLY A C 1
ATOM 643 O O . GLY A 1 89 ? 6.476 -0.603 -10.031 1.00 97.12 89 GLY A O 1
ATOM 644 N N . ALA A 1 90 ? 6.897 -1.747 -8.151 1.00 96.50 90 ALA A N 1
ATOM 645 C CA . ALA A 1 90 ? 7.953 -2.583 -8.723 1.00 96.50 90 ALA A CA 1
ATOM 646 C C . ALA A 1 90 ? 7.444 -3.457 -9.876 1.00 96.50 90 ALA A C 1
ATOM 648 O O . ALA A 1 90 ? 8.081 -3.526 -10.929 1.00 96.50 90 ALA A O 1
ATOM 649 N N . VAL A 1 91 ? 6.284 -4.099 -9.693 1.00 96.00 91 VAL A N 1
ATOM 650 C CA . VAL A 1 91 ? 5.633 -4.922 -10.723 1.00 96.00 91 VAL A CA 1
ATOM 651 C C . VAL A 1 91 ? 5.291 -4.073 -11.946 1.00 96.00 91 VAL A C 1
ATOM 653 O O . VAL A 1 91 ? 5.591 -4.476 -13.070 1.00 96.00 91 VAL A O 1
ATOM 656 N N . TYR A 1 92 ? 4.738 -2.876 -11.739 1.00 93.50 92 TYR A N 1
ATOM 657 C CA . TYR A 1 92 ? 4.461 -1.936 -12.821 1.00 93.50 92 TYR A CA 1
ATOM 658 C C . TYR A 1 92 ? 5.742 -1.501 -13.543 1.00 93.50 92 TYR A C 1
ATOM 660 O O . TYR A 1 92 ? 5.795 -1.528 -14.772 1.00 93.50 92 TYR A O 1
ATOM 668 N N . GLY A 1 93 ? 6.799 -1.163 -12.800 1.00 92.81 93 GLY A N 1
ATOM 669 C CA . GLY A 1 93 ? 8.107 -0.819 -13.354 1.00 92.81 93 GLY A CA 1
ATOM 670 C C . GLY A 1 93 ? 8.682 -1.941 -14.221 1.00 92.81 93 GLY A C 1
ATOM 671 O O . GLY A 1 93 ? 9.108 -1.694 -15.348 1.00 92.81 93 GLY A O 1
ATOM 672 N N . ALA A 1 94 ? 8.607 -3.189 -13.751 1.00 92.56 94 ALA A N 1
ATOM 673 C CA . ALA A 1 94 ? 9.023 -4.363 -14.516 1.00 92.56 94 ALA A CA 1
ATOM 674 C C . ALA A 1 94 ? 8.201 -4.552 -15.799 1.00 92.56 94 ALA A C 1
ATOM 676 O O . ALA A 1 94 ? 8.760 -4.840 -16.857 1.00 92.56 94 ALA A O 1
ATOM 677 N N . ALA A 1 95 ? 6.874 -4.419 -15.709 1.00 91.25 95 ALA A N 1
ATOM 678 C CA . ALA A 1 95 ? 5.975 -4.564 -16.850 1.00 91.25 95 ALA A CA 1
ATOM 679 C C . ALA A 1 95 ? 6.235 -3.477 -17.903 1.00 91.25 95 ALA A C 1
ATOM 681 O O . ALA A 1 95 ? 6.422 -3.788 -19.078 1.00 91.25 95 ALA A O 1
ATOM 682 N N . ARG A 1 96 ? 6.343 -2.214 -17.475 1.00 87.94 96 ARG A N 1
ATOM 683 C CA . ARG A 1 96 ? 6.648 -1.074 -18.347 1.00 87.94 96 ARG A CA 1
ATOM 684 C C . ARG A 1 96 ? 8.020 -1.203 -18.999 1.00 87.94 96 ARG A C 1
ATOM 686 O O . ARG A 1 96 ? 8.140 -0.950 -20.192 1.00 87.94 96 ARG A O 1
ATOM 693 N N . GLY A 1 97 ? 9.037 -1.599 -18.234 1.00 83.56 97 GLY A N 1
ATOM 694 C CA . GLY A 1 97 ? 10.384 -1.806 -18.756 1.00 83.56 97 GLY A CA 1
ATOM 695 C C . GLY A 1 97 ? 10.407 -2.870 -19.855 1.00 83.56 97 GLY A C 1
ATOM 696 O O . GLY A 1 97 ? 10.972 -2.638 -20.919 1.00 83.56 97 GLY A O 1
ATOM 697 N N . ARG A 1 98 ? 9.709 -3.998 -19.651 1.00 79.31 98 ARG A N 1
ATOM 698 C CA . ARG A 1 98 ? 9.590 -5.055 -20.670 1.00 79.31 98 ARG A CA 1
ATOM 699 C C . ARG A 1 98 ? 8.884 -4.589 -21.941 1.00 79.31 98 ARG A C 1
ATOM 701 O O . ARG A 1 98 ? 9.339 -4.947 -23.020 1.00 79.31 98 ARG A O 1
ATOM 708 N N . LEU A 1 99 ? 7.810 -3.807 -21.817 1.00 75.44 99 LEU A N 1
ATOM 709 C CA . LEU A 1 99 ? 7.092 -3.259 -22.973 1.00 75.44 99 LEU A CA 1
ATOM 710 C C . LEU A 1 99 ? 7.967 -2.269 -23.751 1.00 75.44 99 LEU A C 1
ATOM 712 O O . LEU A 1 99 ? 8.155 -2.448 -24.946 1.00 75.44 99 LEU A O 1
ATOM 716 N N . ALA A 1 100 ? 8.618 -1.326 -23.066 1.00 69.50 100 ALA A N 1
ATOM 717 C CA . ALA A 1 100 ? 9.543 -0.387 -23.704 1.00 69.50 100 ALA A CA 1
ATOM 718 C C . ALA A 1 100 ? 10.740 -1.094 -24.373 1.00 69.50 100 ALA A C 1
ATOM 720 O O . ALA A 1 100 ? 11.199 -0.686 -25.437 1.00 69.50 100 ALA A O 1
ATOM 721 N N . GLY A 1 101 ? 11.235 -2.181 -23.772 1.00 61.56 101 GLY A N 1
ATOM 722 C CA . GLY A 1 101 ? 12.280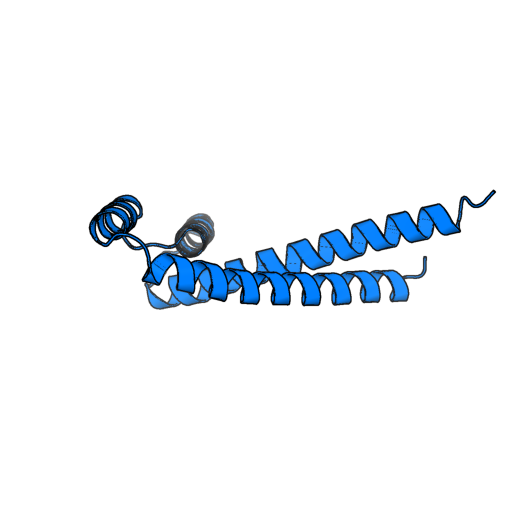 -3.019 -24.360 1.00 61.56 101 GLY A CA 1
ATOM 723 C C . GLY A 1 101 ? 11.812 -3.853 -25.559 1.00 61.56 101 GLY A C 1
ATOM 724 O O . GLY A 1 101 ? 12.628 -4.154 -26.427 1.00 61.56 101 GLY A O 1
ATOM 725 N N . ALA A 1 102 ? 10.528 -4.223 -25.615 1.00 60.47 102 ALA A N 1
ATOM 726 C CA . ALA A 1 102 ? 9.920 -4.900 -26.759 1.00 60.47 102 ALA A CA 1
ATOM 727 C C . ALA A 1 102 ? 9.673 -3.924 -27.919 1.00 60.47 102 ALA A C 1
ATOM 729 O O . ALA A 1 102 ? 10.006 -4.252 -29.055 1.00 60.47 102 ALA A O 1
ATOM 730 N N . ASP A 1 103 ? 9.204 -2.708 -27.629 1.00 59.19 103 ASP A N 1
ATOM 731 C CA . ASP A 1 103 ? 9.043 -1.634 -28.618 1.00 59.19 103 ASP A CA 1
ATOM 732 C C . ASP A 1 103 ? 10.396 -1.235 -29.236 1.00 59.19 103 ASP A C 1
ATOM 734 O O . ASP A 1 103 ? 10.506 -1.064 -30.447 1.00 59.19 103 ASP A O 1
ATOM 738 N N . ALA A 1 104 ? 11.462 -1.174 -28.429 1.00 57.09 104 ALA A N 1
ATOM 739 C CA . ALA A 1 104 ? 12.817 -0.891 -28.911 1.00 57.09 104 ALA A CA 1
ATOM 740 C C . ALA A 1 104 ? 13.443 -2.038 -29.736 1.00 57.09 104 ALA A C 1
ATOM 742 O O . ALA A 1 104 ? 14.338 -1.789 -30.541 1.00 57.09 104 ALA A O 1
ATOM 743 N N . ALA A 1 105 ? 13.004 -3.287 -29.540 1.00 55.88 105 ALA A N 1
ATOM 744 C CA . ALA A 1 105 ? 13.493 -4.457 -30.280 1.00 55.88 105 ALA A CA 1
ATOM 745 C C . ALA A 1 105 ? 12.663 -4.774 -31.540 1.00 55.88 105 ALA A C 1
ATOM 747 O O . ALA A 1 105 ? 13.149 -5.471 -32.427 1.00 55.88 105 ALA A O 1
ATOM 748 N N . GLY A 1 106 ? 11.426 -4.276 -31.617 1.00 51.34 106 GLY A N 1
ATOM 749 C CA . GLY A 1 106 ? 10.504 -4.449 -32.743 1.00 51.34 106 GLY A CA 1
ATOM 750 C C . GLY A 1 106 ? 10.487 -3.293 -33.747 1.00 51.34 106 GLY A C 1
ATOM 751 O O . GLY A 1 106 ? 9.604 -3.269 -34.600 1.00 51.34 106 GLY A O 1
ATOM 752 N N . GLY A 1 107 ? 11.419 -2.339 -33.644 1.00 51.97 107 GLY A N 1
ATOM 753 C CA . GLY A 1 107 ? 11.474 -1.158 -34.508 1.00 51.97 107 GLY A CA 1
ATOM 754 C C . GLY A 1 107 ? 11.634 -1.492 -35.995 1.00 51.97 107 GLY A C 1
ATOM 755 O O . GLY A 1 107 ? 12.728 -1.844 -36.442 1.00 51.97 107 GLY A O 1
ATOM 756 N N . LEU A 1 108 ? 10.528 -1.347 -36.733 1.00 41.56 108 LEU A N 1
ATOM 757 C CA . LEU A 1 108 ? 10.492 -0.670 -38.035 1.00 41.56 108 LEU A CA 1
ATOM 758 C C . LEU A 1 108 ? 10.745 0.831 -37.841 1.00 41.56 108 LEU A C 1
ATOM 760 O O . LEU A 1 108 ? 10.314 1.358 -36.789 1.00 41.56 108 LEU A O 1
#